Protein AF-A0A3M0KY56-F1 (afdb_monomer)

InterPro domains:
  IPR000477 Reverse transcriptase domain [PF00078] (31-155)
  IPR000477 Reverse transcriptase domain [PS50878] (1-155)
  IPR043128 Reverse transcriptase/Diguanylate cyclase domain [G3DSA:3.30.70.270] (33-153)
  IPR043502 DNA/RNA polymerase superfamily [SSF56672] (29-154)
  IPR051320 Viral Replication and Maturation Polyprotein [PTHR33064] (35-154)

Structure (mmCIF, N/CA/C/O backbone):
data_AF-A0A3M0KY56-F1
#
_entry.id   AF-A0A3M0KY56-F1
#
loop_
_atom_site.group_PDB
_atom_site.id
_atom_site.type_symbol
_atom_site.label_atom_id
_atom_site.label_alt_id
_atom_site.label_comp_id
_atom_site.label_asym_id
_atom_site.label_entity_id
_atom_site.label_seq_id
_atom_site.pdbx_PDB_ins_code
_atom_site.Cartn_x
_atom_site.Cartn_y
_atom_site.Cartn_z
_atom_site.occupancy
_atom_site.B_iso_or_equiv
_atom_site.auth_seq_id
_atom_site.auth_comp_id
_atom_site.auth_asym_id
_atom_site.auth_atom_id
_atom_site.pdbx_PDB_model_num
ATOM 1 N N . MET A 1 1 ? 2.781 -5.066 12.162 1.00 50.81 1 MET A N 1
ATOM 2 C CA . MET A 1 1 ? 2.874 -3.601 12.314 1.00 50.81 1 MET A CA 1
ATOM 3 C C . MET A 1 1 ? 1.585 -3.164 12.986 1.00 50.81 1 MET A C 1
ATOM 5 O O . MET A 1 1 ? 0.584 -3.026 12.303 1.00 50.81 1 MET A O 1
ATOM 9 N N . GLU A 1 2 ? 1.542 -3.093 14.316 1.00 38.34 2 GLU A N 1
ATOM 10 C CA . GLU A 1 2 ? 0.428 -2.395 14.965 1.00 38.34 2 GLU A CA 1
ATOM 11 C C . GLU A 1 2 ? 0.716 -0.905 14.900 1.00 38.34 2 GLU A C 1
ATOM 13 O O . GLU A 1 2 ? 1.845 -0.484 15.161 1.00 38.34 2 GLU A O 1
ATOM 18 N N . ILE A 1 3 ? -0.279 -0.106 14.517 1.00 43.19 3 ILE A N 1
ATOM 19 C CA . ILE A 1 3 ? -0.206 1.322 14.795 1.00 43.19 3 ILE A CA 1
ATOM 20 C C . ILE A 1 3 ? -0.428 1.460 16.303 1.00 43.19 3 ILE A C 1
ATOM 22 O O . ILE A 1 3 ? -1.555 1.653 16.743 1.00 43.19 3 ILE A O 1
ATOM 26 N N . ASP A 1 4 ? 0.637 1.312 17.094 1.00 36.78 4 ASP A N 1
ATOM 27 C CA . ASP A 1 4 ? 0.647 1.792 18.473 1.00 36.78 4 ASP A CA 1
ATOM 28 C C . ASP A 1 4 ? 0.536 3.317 18.413 1.00 36.78 4 ASP A C 1
ATOM 30 O O . ASP A 1 4 ? 1.352 4.014 17.799 1.00 36.78 4 ASP A O 1
ATOM 34 N N . CYS A 1 5 ? -0.537 3.838 18.992 1.00 41.75 5 CYS A N 1
ATOM 35 C CA . CYS A 1 5 ? -0.939 5.232 18.905 1.00 41.75 5 CYS A CA 1
ATOM 36 C C . CYS A 1 5 ? -0.097 6.147 19.813 1.00 41.75 5 CYS A C 1
ATOM 38 O O . CYS A 1 5 ? -0.581 7.175 20.287 1.00 41.75 5 CYS A O 1
ATOM 40 N N . GLY A 1 6 ? 1.198 5.850 19.980 1.00 37.12 6 GLY A N 1
ATOM 41 C CA . GLY A 1 6 ? 2.211 6.717 20.597 1.00 37.12 6 GLY A CA 1
ATOM 42 C C . GLY A 1 6 ? 2.356 8.101 19.940 1.00 37.12 6 GLY A C 1
ATOM 43 O O . GLY A 1 6 ? 3.159 8.923 20.378 1.00 37.12 6 GLY A O 1
ATOM 44 N N . LEU A 1 7 ? 1.557 8.402 18.915 1.00 39.62 7 LEU A N 1
ATOM 45 C CA . LEU A 1 7 ? 1.273 9.753 18.467 1.00 39.62 7 LEU A CA 1
ATOM 46 C C . LEU A 1 7 ? -0.139 10.170 18.955 1.00 39.62 7 LEU A C 1
ATOM 48 O O . LEU A 1 7 ? -1.122 9.522 18.597 1.00 39.62 7 LEU A O 1
ATOM 52 N N . PRO A 1 8 ? -0.291 11.277 19.711 1.00 36.38 8 PRO A N 1
ATOM 53 C CA . PRO A 1 8 ? -1.541 11.715 20.360 1.00 36.38 8 PRO A CA 1
ATOM 54 C C . PRO A 1 8 ? -2.660 12.189 19.395 1.00 36.38 8 PRO A C 1
ATOM 56 O O . PRO A 1 8 ? -3.482 13.035 19.754 1.00 36.38 8 PRO A O 1
ATOM 59 N N . CYS A 1 9 ? -2.699 11.694 18.156 1.00 41.00 9 CYS A N 1
ATOM 60 C CA . CYS A 1 9 ? -3.432 12.300 17.043 1.00 41.00 9 CYS A CA 1
ATOM 61 C C . CYS A 1 9 ? -4.913 11.918 16.976 1.00 41.00 9 CYS A C 1
ATOM 63 O O . CYS A 1 9 ? -5.693 12.729 16.501 1.00 41.00 9 CYS A O 1
ATOM 65 N N . LEU A 1 10 ? -5.330 10.736 17.447 1.00 41.44 10 LEU A N 1
ATOM 66 C CA . LEU A 1 10 ? -6.742 10.315 17.362 1.00 41.44 10 LEU A CA 1
ATOM 67 C C . LEU A 1 10 ? -7.598 10.730 18.571 1.00 41.44 10 LEU A C 1
ATOM 69 O O . LEU A 1 10 ? -8.781 10.420 18.618 1.00 41.44 10 LEU A O 1
ATOM 73 N N . LYS A 1 11 ? -7.045 11.440 19.563 1.00 41.09 11 LYS A N 1
ATOM 74 C CA . LYS A 1 11 ? -7.839 12.004 20.677 1.00 41.09 11 LYS A CA 1
ATOM 75 C C . LYS A 1 11 ? -8.332 13.431 20.414 1.00 41.09 11 LYS A C 1
ATOM 77 O O . LYS A 1 11 ? -8.897 14.047 21.315 1.00 41.09 11 LYS A O 1
ATOM 82 N N . ARG A 1 12 ? -8.070 14.005 19.238 1.00 43.06 12 ARG A N 1
ATOM 83 C CA . ARG A 1 12 ? -8.375 15.412 18.941 1.00 43.06 12 ARG A CA 1
ATOM 84 C C . ARG A 1 12 ? -9.007 15.557 17.565 1.00 43.06 12 ARG A C 1
ATOM 86 O O . ARG A 1 12 ? -8.830 14.700 16.709 1.00 43.06 12 ARG A O 1
ATOM 93 N N . SER A 1 13 ? -9.765 16.642 17.415 1.00 43.47 13 SER A N 1
ATOM 94 C CA . SER A 1 13 ? -10.498 17.029 16.210 1.00 43.47 13 SER A CA 1
ATOM 95 C C . SER A 1 13 ? -9.678 16.863 14.928 1.00 43.47 13 SER A C 1
ATOM 97 O O . SER A 1 13 ? -8.449 16.950 14.948 1.00 43.47 13 SER A O 1
ATOM 99 N N . ASP A 1 14 ? -10.387 16.693 13.811 1.00 50.22 14 ASP A N 1
ATOM 100 C CA . ASP A 1 14 ? -9.869 16.481 12.451 1.00 50.22 14 ASP A CA 1
ATOM 101 C C . ASP A 1 14 ? -8.614 17.308 12.080 1.00 50.22 14 ASP A C 1
ATOM 103 O O . ASP A 1 14 ? -7.741 16.814 11.371 1.00 50.22 14 ASP A O 1
ATOM 107 N N . SER A 1 15 ? -8.464 18.528 12.610 1.00 39.59 15 SER A N 1
ATOM 108 C CA . SER A 1 15 ? -7.316 19.419 12.373 1.00 39.59 15 SER A CA 1
ATOM 109 C C . SER A 1 15 ? -5.987 18.981 13.018 1.00 39.59 15 SER A C 1
ATOM 111 O O . SER A 1 15 ? -4.919 19.445 12.626 1.00 39.59 15 SER A O 1
ATOM 113 N N . THR A 1 16 ? -6.002 18.089 14.015 1.00 38.28 16 THR A N 1
ATOM 114 C CA . THR A 1 16 ? -4.773 17.573 14.658 1.00 38.28 16 THR A CA 1
ATOM 115 C C . THR A 1 16 ? -4.243 16.320 13.952 1.00 38.28 16 THR A C 1
ATOM 117 O O . THR A 1 16 ? -3.032 16.086 13.936 1.00 38.28 16 THR A O 1
ATOM 120 N N . ILE A 1 17 ? -5.127 15.554 13.304 1.00 43.81 17 ILE A N 1
ATOM 121 C CA . ILE A 1 17 ? -4.777 14.375 12.497 1.00 43.81 17 ILE A CA 1
ATOM 122 C C . ILE A 1 17 ? -3.955 14.791 11.267 1.00 43.81 17 ILE A C 1
ATOM 124 O O . ILE A 1 17 ? -2.964 14.136 10.926 1.00 43.81 17 ILE A O 1
ATOM 128 N N . GLU A 1 18 ? -4.279 15.948 10.684 1.00 36.81 18 GLU A N 1
ATOM 129 C CA . GLU A 1 18 ? -3.514 16.582 9.603 1.00 36.81 18 GLU A CA 1
ATOM 130 C C . GLU A 1 18 ? -2.041 16.806 9.978 1.00 36.81 18 GLU A C 1
ATOM 132 O O . GLU A 1 18 ? -1.158 16.552 9.166 1.00 36.81 18 GLU A O 1
ATOM 137 N N . ARG A 1 19 ? -1.738 17.176 11.231 1.00 33.62 19 ARG A N 1
ATOM 138 C CA . ARG A 1 19 ? -0.366 17.467 11.692 1.00 33.62 19 ARG A CA 1
ATOM 139 C C . ARG A 1 19 ? 0.518 16.224 11.860 1.00 33.62 19 ARG A C 1
ATOM 141 O O . ARG A 1 19 ? 1.738 16.332 11.748 1.00 33.62 19 ARG A O 1
ATOM 148 N N . CYS A 1 20 ? -0.073 15.058 12.133 1.00 34.78 20 CYS A N 1
ATOM 149 C CA . CYS A 1 20 ? 0.648 13.780 12.204 1.00 34.78 20 CYS A CA 1
ATOM 150 C C . CYS A 1 20 ? 0.872 13.181 10.809 1.00 34.78 20 CYS A C 1
ATOM 152 O O . CYS A 1 20 ? 1.970 12.706 10.520 1.00 34.78 20 CYS A O 1
ATOM 154 N N . CYS A 1 21 ? -0.133 13.261 9.928 1.00 39.16 21 CYS A N 1
ATOM 155 C CA . CYS A 1 21 ? -0.007 12.831 8.532 1.00 39.16 21 CYS A CA 1
ATOM 156 C C . CYS A 1 21 ? 0.950 13.741 7.740 1.00 39.16 21 CYS A C 1
ATOM 158 O O . CYS A 1 21 ? 1.666 13.268 6.861 1.00 39.1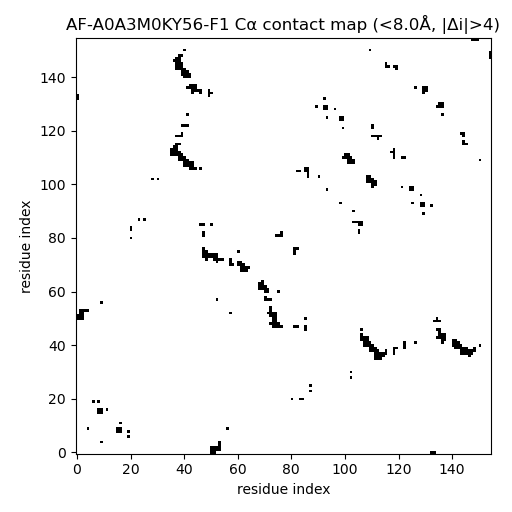6 21 CYS A O 1
ATOM 160 N N . ALA A 1 22 ? 1.042 15.025 8.107 1.00 35.22 22 ALA A N 1
ATOM 161 C CA . ALA A 1 22 ? 1.934 16.002 7.482 1.00 35.22 22 ALA A CA 1
ATOM 162 C C . ALA A 1 22 ? 3.435 15.707 7.658 1.00 35.22 22 ALA A C 1
ATOM 164 O O . ALA A 1 22 ? 4.255 16.349 7.007 1.00 35.22 22 ALA A O 1
ATOM 165 N N . ARG A 1 23 ? 3.826 14.750 8.512 1.00 36.94 23 ARG A N 1
ATOM 166 C CA . ARG A 1 23 ? 5.240 14.364 8.656 1.00 36.94 23 ARG A CA 1
ATOM 167 C C . ARG A 1 23 ? 5.723 13.377 7.581 1.00 36.94 23 ARG A C 1
ATOM 169 O O . ARG A 1 23 ? 6.920 13.147 7.500 1.00 36.94 23 ARG A O 1
ATOM 176 N N . HIS A 1 24 ? 4.816 12.856 6.748 1.00 38.50 24 HIS A N 1
ATOM 177 C CA . HIS A 1 24 ? 5.118 11.985 5.604 1.00 38.50 24 HIS A CA 1
ATOM 178 C C . HIS A 1 24 ? 4.531 12.543 4.299 1.00 38.50 24 HIS A C 1
ATOM 180 O O . HIS A 1 24 ? 4.041 11.786 3.462 1.00 38.50 24 HIS A O 1
ATOM 186 N N . VAL A 1 25 ? 4.542 13.871 4.115 1.00 38.62 25 VAL A N 1
ATOM 187 C CA . VAL A 1 25 ? 4.274 14.452 2.791 1.00 38.62 25 VAL A CA 1
ATOM 188 C C . VAL A 1 25 ? 5.436 14.040 1.892 1.00 38.62 25 VAL A C 1
ATOM 190 O O . VAL A 1 25 ? 6.482 14.686 1.873 1.00 38.62 25 VAL A O 1
ATOM 193 N N . GLY A 1 26 ? 5.260 12.905 1.218 1.00 38.69 26 GLY A N 1
ATOM 194 C CA . GLY A 1 26 ? 6.156 12.432 0.183 1.00 38.69 26 GLY A CA 1
ATOM 195 C C . GLY A 1 26 ? 6.333 13.524 -0.862 1.00 38.69 26 GLY A C 1
ATOM 196 O O . GLY A 1 26 ? 5.392 14.237 -1.225 1.00 38.69 26 GLY A O 1
ATOM 197 N N . THR A 1 27 ? 7.569 13.675 -1.315 1.00 34.53 27 THR A N 1
ATOM 198 C CA . THR A 1 27 ? 7.895 14.441 -2.509 1.00 34.53 27 THR A CA 1
ATOM 199 C C . THR A 1 27 ? 6.968 14.010 -3.650 1.00 34.53 27 THR A C 1
ATOM 201 O O . THR A 1 27 ? 6.733 12.812 -3.818 1.00 34.53 27 THR A O 1
ATOM 204 N N . PRO A 1 28 ? 6.421 14.944 -4.450 1.00 33.38 28 PRO A N 1
ATOM 205 C CA . PRO A 1 28 ? 5.685 14.569 -5.647 1.00 33.38 28 PRO A CA 1
ATOM 206 C C . PRO A 1 28 ? 6.633 13.767 -6.541 1.00 33.38 28 PRO A C 1
ATOM 208 O O . PRO A 1 28 ? 7.595 14.313 -7.084 1.00 33.38 28 PRO A O 1
ATOM 211 N N . VAL A 1 29 ? 6.397 12.458 -6.654 1.00 41.53 29 VAL A N 1
ATOM 212 C CA . VAL A 1 29 ? 7.174 11.618 -7.559 1.00 41.53 29 VAL A CA 1
ATOM 213 C C . VAL A 1 29 ? 6.754 12.003 -8.967 1.00 41.53 29 VAL A C 1
ATOM 215 O O . VAL A 1 29 ? 5.666 11.682 -9.442 1.00 41.53 29 VAL A O 1
ATOM 218 N N . ARG A 1 30 ? 7.620 12.768 -9.625 1.00 35.38 30 ARG A N 1
ATOM 219 C CA . ARG A 1 30 ? 7.507 13.058 -11.044 1.00 35.38 30 ARG A CA 1
ATOM 220 C C . ARG A 1 30 ? 7.760 11.741 -11.767 1.00 35.38 30 ARG A C 1
ATOM 222 O O . ARG A 1 30 ? 8.859 11.201 -11.680 1.00 35.38 30 ARG A O 1
ATOM 229 N N . ALA A 1 31 ? 6.745 11.216 -12.450 1.00 40.91 31 ALA A N 1
ATOM 230 C CA . ALA A 1 31 ? 6.918 10.123 -13.395 1.00 40.91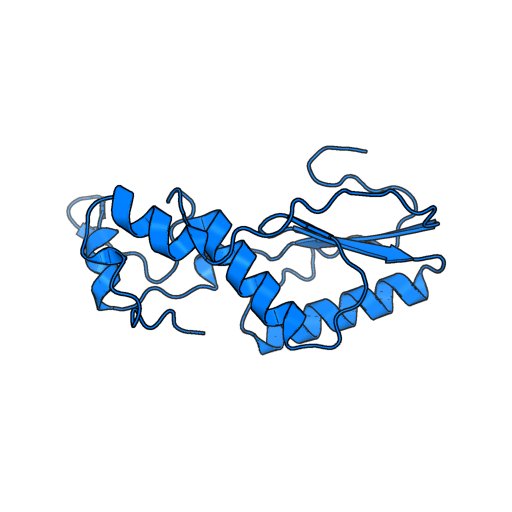 31 ALA A CA 1
ATOM 231 C C . ALA A 1 31 ? 7.737 10.651 -14.582 1.00 40.91 31 ALA A C 1
ATOM 233 O O . ALA A 1 31 ? 7.204 11.026 -15.622 1.00 40.91 31 ALA A O 1
ATOM 234 N N . GLU A 1 32 ? 9.048 10.774 -14.399 1.00 41.84 32 GLU A N 1
ATOM 235 C CA . GLU A 1 32 ? 9.963 10.906 -15.518 1.00 41.84 32 GLU A CA 1
ATOM 236 C C . GLU A 1 32 ? 9.971 9.546 -16.197 1.00 41.84 32 GLU A C 1
ATOM 238 O O . GLU A 1 32 ? 10.560 8.588 -15.696 1.00 41.84 32 GLU A O 1
ATOM 243 N N . SER A 1 33 ? 9.237 9.443 -17.305 1.00 48.03 33 SER A N 1
ATOM 244 C CA . SER A 1 33 ? 9.237 8.269 -18.167 1.00 48.03 33 SER A CA 1
ATOM 245 C C . SER A 1 33 ? 10.640 8.101 -18.753 1.00 48.03 33 SER A C 1
ATOM 247 O O . SER A 1 33 ? 10.936 8.525 -19.872 1.00 48.03 33 SER A O 1
ATOM 249 N N . LYS A 1 34 ? 11.547 7.507 -17.979 1.00 54.81 34 LYS A N 1
ATOM 250 C CA . LYS A 1 34 ? 12.769 6.923 -18.519 1.00 54.81 34 LYS A CA 1
ATOM 251 C C . LYS A 1 34 ? 12.334 5.870 -19.538 1.00 54.81 34 LYS A C 1
ATOM 253 O O . LYS A 1 34 ? 11.339 5.181 -19.319 1.00 54.81 34 LYS A O 1
ATOM 258 N N . ALA A 1 35 ? 13.050 5.790 -20.657 1.00 65.50 35 ALA A N 1
ATOM 259 C CA . ALA A 1 35 ? 12.773 4.916 -21.798 1.00 65.50 35 ALA A CA 1
ATOM 260 C C . ALA A 1 35 ? 12.905 3.419 -21.439 1.00 65.50 35 ALA A C 1
ATOM 262 O O . ALA A 1 35 ? 13.823 2.738 -21.890 1.00 65.50 35 ALA A O 1
ATOM 263 N N . ALA A 1 36 ? 12.024 2.919 -20.578 1.00 70.31 36 ALA A N 1
ATOM 264 C CA . ALA A 1 36 ? 11.961 1.526 -20.185 1.00 70.31 36 ALA A CA 1
ATOM 265 C C . ALA A 1 36 ? 11.198 0.722 -21.241 1.00 70.31 36 ALA A C 1
ATOM 267 O O . ALA A 1 36 ? 10.262 1.210 -21.870 1.00 70.31 36 ALA A O 1
ATOM 268 N N . LYS A 1 37 ? 11.624 -0.524 -21.450 1.00 84.06 37 LYS A N 1
ATOM 269 C CA . LYS A 1 37 ? 11.009 -1.435 -22.428 1.00 84.06 37 LYS A CA 1
ATOM 270 C C . LYS A 1 37 ? 9.989 -2.371 -21.799 1.00 84.06 37 LYS A C 1
ATOM 272 O O . LYS A 1 37 ? 9.179 -2.942 -22.521 1.00 84.06 37 LYS A O 1
ATOM 277 N N . TRP A 1 38 ? 10.084 -2.567 -20.488 1.00 88.44 38 TRP A N 1
ATOM 278 C CA . TRP A 1 38 ? 9.277 -3.509 -19.734 1.00 88.44 38 TRP A CA 1
ATOM 279 C C . TRP A 1 38 ? 8.809 -2.880 -18.433 1.00 88.44 38 TRP A C 1
ATOM 281 O O . TRP A 1 38 ? 9.556 -2.150 -17.778 1.00 88.44 38 TRP A O 1
ATOM 291 N N . TYR A 1 39 ? 7.590 -3.236 -18.048 1.00 88.06 39 TYR A N 1
ATOM 292 C CA . TYR A 1 39 ? 6.921 -2.772 -16.848 1.00 88.06 39 TYR A CA 1
ATOM 293 C C . TYR A 1 39 ? 6.221 -3.927 -16.136 1.00 88.06 39 TYR A C 1
ATOM 295 O O . TYR A 1 39 ? 5.774 -4.885 -16.774 1.00 88.06 39 TYR A O 1
ATOM 303 N N . ALA A 1 40 ? 6.088 -3.822 -14.818 1.00 89.62 40 ALA A N 1
ATOM 304 C CA . ALA A 1 40 ? 5.183 -4.655 -14.041 1.00 89.62 40 ALA A CA 1
ATOM 305 C C . ALA A 1 40 ? 4.467 -3.824 -12.974 1.00 89.62 40 ALA A C 1
ATOM 307 O O . ALA A 1 40 ? 5.020 -2.858 -12.450 1.00 89.62 40 ALA A O 1
ATOM 308 N N . THR A 1 41 ? 3.235 -4.219 -12.661 1.00 88.31 41 THR A N 1
ATOM 309 C CA . THR A 1 41 ? 2.433 -3.639 -11.574 1.00 88.31 41 THR A CA 1
ATOM 310 C C . THR A 1 41 ? 2.234 -4.644 -10.460 1.00 88.31 41 THR A C 1
ATOM 312 O O . THR A 1 41 ? 2.058 -5.839 -10.713 1.00 88.31 41 THR A O 1
ATOM 315 N N . ILE A 1 42 ? 2.221 -4.136 -9.235 1.00 88.88 42 ILE A N 1
ATOM 316 C CA . ILE A 1 42 ? 1.921 -4.869 -8.016 1.00 88.88 42 ILE A CA 1
ATOM 317 C C . ILE A 1 42 ? 0.792 -4.115 -7.316 1.00 88.88 42 ILE A C 1
ATOM 319 O O . ILE A 1 42 ? 0.971 -2.969 -6.916 1.00 88.88 42 ILE A O 1
ATOM 323 N N . ASP A 1 43 ? -0.354 -4.774 -7.166 1.00 86.50 43 ASP A N 1
ATOM 324 C CA . ASP A 1 43 ? -1.505 -4.281 -6.398 1.00 86.50 43 ASP A CA 1
ATOM 325 C C . ASP A 1 43 ? -1.451 -4.879 -4.987 1.00 86.50 43 ASP A C 1
ATOM 327 O O . ASP A 1 43 ? -1.501 -6.106 -4.791 1.00 86.50 43 ASP A O 1
ATOM 331 N N . ILE A 1 44 ? -1.330 -4.005 -3.990 1.00 84.50 44 ILE A N 1
ATOM 332 C CA . ILE A 1 44 ? -1.345 -4.366 -2.575 1.00 84.50 44 ILE A CA 1
ATOM 333 C C . ILE A 1 44 ? -2.798 -4.495 -2.144 1.00 84.50 44 ILE A C 1
ATOM 335 O O . ILE A 1 44 ? -3.450 -3.579 -1.640 1.00 84.50 44 ILE A O 1
ATOM 339 N N . ALA A 1 45 ? -3.319 -5.692 -2.352 1.00 77.69 45 ALA A N 1
ATOM 340 C CA . ALA A 1 45 ? -4.701 -5.980 -2.063 1.00 77.69 45 ALA A CA 1
ATOM 341 C C . ALA A 1 45 ? -5.067 -5.690 -0.608 1.00 77.69 45 ALA A C 1
ATOM 343 O O . ALA A 1 45 ? -4.498 -6.263 0.319 1.00 77.69 45 ALA A O 1
ATOM 344 N N . ASN A 1 46 ? -6.124 -4.897 -0.420 1.00 76.69 46 ASN A N 1
ATOM 345 C CA . ASN A 1 46 ? -6.650 -4.599 0.907 1.00 76.69 46 ASN A CA 1
ATOM 346 C C . ASN A 1 46 ? -5.582 -3.985 1.834 1.00 76.69 46 ASN A C 1
ATOM 348 O O . ASN A 1 46 ? -5.565 -4.295 3.029 1.00 76.69 46 ASN A O 1
ATOM 352 N N . ALA A 1 47 ?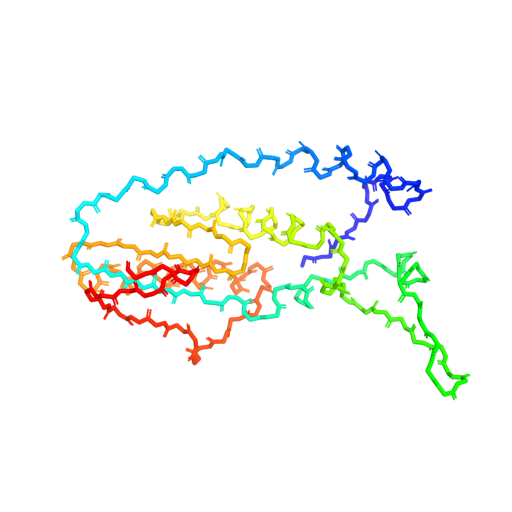 -4.709 -3.118 1.303 1.00 79.38 47 ALA A N 1
ATOM 353 C CA . ALA A 1 47 ? -3.684 -2.419 2.083 1.00 79.38 47 ALA A CA 1
ATOM 354 C C . ALA A 1 47 ? -4.261 -1.811 3.376 1.00 79.38 47 ALA A C 1
ATOM 356 O O . ALA A 1 47 ? -3.709 -2.014 4.453 1.00 79.38 47 ALA A O 1
ATOM 357 N N . PHE A 1 48 ? -5.448 -1.201 3.291 1.00 83.50 48 PHE A N 1
ATOM 358 C CA . PHE A 1 48 ? -6.182 -0.650 4.435 1.00 83.50 48 PHE A CA 1
ATOM 359 C C . PHE A 1 48 ? -6.473 -1.680 5.536 1.00 83.50 48 PHE A C 1
ATOM 361 O O . PHE A 1 48 ? -6.212 -1.433 6.709 1.00 83.50 48 PHE A O 1
ATOM 368 N N . PHE A 1 49 ? -6.964 -2.867 5.171 1.00 80.81 49 PHE A N 1
ATOM 369 C CA . PHE A 1 49 ? -7.279 -3.919 6.143 1.00 80.81 49 PHE A CA 1
ATOM 370 C C . PHE A 1 49 ? -6.037 -4.645 6.665 1.00 80.81 49 PHE A C 1
ATOM 372 O O . PHE A 1 49 ? -6.110 -5.280 7.713 1.00 80.81 49 PHE A O 1
ATOM 379 N N . SER A 1 50 ? -4.905 -4.532 5.966 1.00 81.88 50 SER A N 1
ATOM 380 C CA . SER A 1 50 ? -3.614 -5.047 6.440 1.00 81.88 50 SER A CA 1
ATOM 381 C C . SER A 1 50 ? -3.032 -4.198 7.578 1.00 81.88 50 SER A C 1
ATOM 383 O O . SER A 1 50 ? -2.118 -4.640 8.269 1.00 81.88 50 SER A O 1
ATOM 385 N N . VAL A 1 51 ? -3.564 -2.989 7.795 1.00 83.31 51 VAL A N 1
ATOM 386 C CA . VAL A 1 51 ? -3.150 -2.078 8.864 1.00 83.31 51 VAL A CA 1
ATOM 387 C C . VAL A 1 51 ? -4.123 -2.209 10.045 1.00 83.31 51 VAL A C 1
ATOM 389 O O . VAL A 1 51 ? -5.248 -1.704 9.962 1.00 83.31 51 VAL A O 1
ATOM 392 N N . PRO A 1 52 ? -3.737 -2.885 11.143 1.00 83.50 52 PRO A N 1
ATOM 393 C CA . PRO A 1 52 ? -4.600 -3.059 12.306 1.00 83.50 52 PRO A CA 1
ATOM 394 C C . PRO A 1 52 ? -4.794 -1.743 13.070 1.00 83.50 52 PRO A C 1
ATOM 396 O O . PRO A 1 52 ? -3.870 -0.940 13.221 1.00 83.50 52 PRO A O 1
ATOM 399 N N . LEU A 1 53 ? -6.007 -1.549 13.588 1.00 80.75 53 LEU A N 1
ATOM 400 C CA . LEU A 1 53 ? -6.343 -0.461 14.499 1.00 80.75 53 LEU A CA 1
ATOM 401 C C . LEU A 1 53 ? -6.046 -0.865 15.943 1.00 80.75 53 LEU A C 1
ATOM 403 O O . LEU A 1 53 ? -6.524 -1.907 16.422 1.00 80.75 53 LEU A O 1
ATOM 407 N N . ALA A 1 54 ? -5.352 0.026 16.648 1.00 80.25 54 ALA A N 1
ATOM 408 C CA . ALA A 1 54 ? -5.188 -0.045 18.092 1.00 80.25 54 ALA A CA 1
ATOM 409 C C . ALA A 1 54 ? -6.555 -0.154 18.783 1.00 80.25 54 ALA A C 1
ATOM 411 O O . ALA A 1 54 ? -7.531 0.476 18.352 1.00 80.25 54 ALA A O 1
ATOM 412 N N . ALA A 1 55 ? -6.644 -0.973 19.833 1.00 80.88 55 ALA A N 1
ATOM 413 C CA . ALA A 1 55 ? -7.905 -1.301 20.500 1.00 80.88 55 ALA A CA 1
ATOM 414 C C . ALA A 1 55 ? -8.652 -0.048 20.996 1.00 80.88 55 ALA A C 1
ATOM 416 O O . ALA A 1 55 ? -9.875 0.034 20.889 1.00 80.88 55 ALA A O 1
ATOM 417 N N . GLU A 1 56 ? -7.912 0.957 21.452 1.00 82.00 56 GLU A N 1
ATOM 418 C CA . GLU A 1 56 ? -8.389 2.254 21.922 1.00 82.00 56 GLU A CA 1
ATOM 419 C C . GLU A 1 56 ? -8.990 3.142 20.820 1.00 82.00 56 GLU A C 1
ATOM 421 O O . GLU A 1 56 ? -9.792 4.030 21.112 1.00 82.00 56 GLU A O 1
ATOM 426 N N . CYS A 1 57 ? -8.637 2.909 19.554 1.00 78.25 57 CYS A N 1
ATOM 427 C CA . CYS A 1 57 ? -9.150 3.668 18.413 1.00 78.25 57 CYS A CA 1
ATOM 428 C C . CYS A 1 57 ? -10.415 3.046 17.814 1.00 78.25 57 CYS A C 1
ATOM 430 O O . CYS A 1 57 ? -11.205 3.752 17.189 1.00 78.25 57 CYS A O 1
ATOM 432 N N . ARG A 1 58 ? -10.648 1.744 18.026 1.00 83.62 58 ARG A N 1
ATOM 433 C CA . ARG A 1 58 ? -11.793 1.008 17.456 1.00 83.62 58 ARG A CA 1
ATOM 434 C C . ARG A 1 58 ? -13.161 1.632 17.776 1.00 83.62 58 ARG A C 1
ATOM 436 O O . ARG A 1 58 ? -13.985 1.674 16.862 1.00 83.62 58 ARG A O 1
ATOM 443 N N . PRO A 1 59 ? -13.423 2.172 18.989 1.00 86.50 59 PRO A N 1
ATOM 444 C CA . PRO A 1 59 ? -14.700 2.823 19.289 1.00 86.50 59 PRO A CA 1
ATOM 445 C C . PRO A 1 59 ? -15.003 4.051 18.419 1.00 86.50 59 PRO A C 1
ATOM 447 O O . PRO A 1 59 ? -16.168 4.352 18.189 1.00 86.50 59 PRO A O 1
ATOM 450 N N . GLN A 1 60 ? -13.982 4.746 17.900 1.00 83.56 60 GLN A N 1
ATOM 451 C CA . GLN A 1 60 ? -14.176 5.929 17.045 1.00 83.56 60 GLN A CA 1
ATOM 452 C C . GLN A 1 60 ? -14.739 5.573 15.670 1.00 83.56 60 GLN A C 1
ATOM 454 O O . GLN A 1 60 ? -15.366 6.400 15.015 1.00 83.56 60 GLN A O 1
ATOM 459 N N . PHE A 1 61 ? -14.532 4.328 15.250 1.00 85.50 61 PHE A N 1
ATOM 460 C CA . PHE A 1 61 ? -15.038 3.784 13.999 1.00 85.50 61 PHE A CA 1
ATOM 461 C C . PHE A 1 61 ? -16.211 2.824 14.242 1.00 85.50 61 PHE A C 1
ATOM 463 O O . PHE A 1 61 ? -16.479 1.947 13.423 1.00 85.50 61 PHE A O 1
ATOM 470 N N . ALA A 1 62 ? -16.904 2.946 15.377 1.00 89.88 62 ALA A N 1
ATOM 471 C CA . ALA A 1 62 ? -18.076 2.131 15.650 1.00 89.88 62 ALA A CA 1
ATOM 472 C C . ALA A 1 62 ? -19.237 2.496 14.711 1.00 89.88 62 ALA A C 1
ATOM 474 O O . ALA A 1 62 ? -19.488 3.668 14.433 1.00 89.88 62 ALA A O 1
ATOM 475 N N . PHE A 1 63 ? -19.985 1.491 14.262 1.00 89.62 63 PHE A N 1
ATOM 476 C CA . PHE A 1 63 ? -21.233 1.682 13.527 1.00 89.62 63 PHE A CA 1
ATOM 477 C C . PHE A 1 63 ? -22.291 0.691 14.007 1.00 89.62 63 PHE A C 1
ATOM 479 O O . PHE A 1 63 ? -21.972 -0.399 14.482 1.00 89.62 63 PHE A O 1
ATOM 486 N N . THR A 1 64 ? -23.563 1.062 13.880 1.00 95.31 64 THR A N 1
ATOM 487 C CA . THR A 1 64 ? -24.683 0.204 14.279 1.00 95.31 64 THR A CA 1
ATOM 488 C C . THR A 1 64 ? -25.366 -0.356 13.045 1.00 95.31 64 THR A C 1
ATOM 490 O O . THR A 1 64 ? -25.788 0.392 12.164 1.00 95.31 64 THR A O 1
ATOM 493 N N . TRP A 1 65 ? -25.522 -1.675 12.997 1.00 94.75 65 TRP A N 1
ATOM 494 C CA . TRP A 1 65 ? -26.255 -2.368 11.947 1.00 94.75 65 TRP A CA 1
ATOM 495 C C . TRP A 1 65 ? -27.249 -3.347 12.567 1.00 94.75 65 TRP A C 1
ATOM 497 O O . TRP A 1 65 ? -26.875 -4.198 13.370 1.00 94.75 65 TRP A O 1
ATOM 507 N N . ARG A 1 66 ? -28.534 -3.215 12.209 1.00 96.56 66 ARG A N 1
ATOM 508 C CA . ARG A 1 66 ? -29.634 -4.049 12.741 1.00 96.56 66 ARG A CA 1
ATOM 509 C C . ARG A 1 66 ? -29.662 -4.141 14.279 1.00 96.56 66 ARG A C 1
ATOM 511 O O . ARG A 1 66 ? -29.911 -5.202 14.836 1.00 96.56 66 ARG A O 1
ATOM 518 N N . GLY A 1 67 ? -29.386 -3.029 14.960 1.00 95.06 67 GLY A N 1
ATOM 519 C CA . GLY A 1 67 ? -29.382 -2.960 16.427 1.00 95.06 67 GLY A CA 1
ATOM 520 C C . GLY A 1 67 ? -28.139 -3.549 17.104 1.00 95.06 67 GLY A C 1
ATOM 521 O O . GLY A 1 67 ? -28.057 -3.515 18.326 1.00 95.06 67 GLY A O 1
ATOM 522 N N . VAL A 1 68 ? -27.160 -4.042 16.338 1.00 96.19 68 VAL A N 1
ATOM 523 C CA . VAL A 1 68 ? -25.876 -4.536 16.852 1.00 96.19 68 VAL A CA 1
ATOM 524 C C . VAL A 1 68 ? -24.777 -3.529 16.520 1.00 96.19 68 VAL A C 1
ATOM 526 O O . VAL A 1 68 ? -24.707 -3.030 15.395 1.00 96.19 68 VAL A O 1
ATOM 529 N N . GLN A 1 69 ? -23.931 -3.210 17.500 1.00 95.44 69 GLN A N 1
ATOM 530 C CA . GLN A 1 69 ? -22.775 -2.338 17.304 1.00 95.44 69 GLN A CA 1
ATOM 531 C C . GLN A 1 69 ? -21.567 -3.154 16.837 1.00 95.44 69 GLN A C 1
ATOM 533 O O . GLN A 1 69 ? -21.219 -4.172 17.431 1.00 95.44 69 GLN A O 1
ATOM 538 N N . PHE A 1 70 ? -20.915 -2.670 15.787 1.00 93.06 70 PHE A N 1
ATOM 539 C CA . PHE A 1 70 ? -19.700 -3.230 15.213 1.00 93.06 70 PHE A CA 1
ATOM 540 C C . PHE A 1 70 ? -18.581 -2.196 15.278 1.00 93.06 70 PHE A C 1
ATOM 542 O O . PHE A 1 70 ? -18.831 -0.993 15.228 1.00 93.06 70 PHE A O 1
ATOM 549 N N . THR A 1 71 ? -17.342 -2.666 15.355 1.00 90.12 71 THR A N 1
ATOM 550 C CA . THR A 1 71 ? -16.141 -1.835 15.249 1.00 90.12 71 THR A CA 1
ATOM 551 C C . THR A 1 71 ? -15.206 -2.415 14.197 1.00 90.12 71 THR A C 1
ATOM 553 O O . THR A 1 71 ? -15.243 -3.610 13.893 1.00 90.12 71 THR A O 1
ATOM 556 N N . TRP A 1 72 ? -14.369 -1.561 13.615 1.00 86.88 72 TRP A N 1
ATOM 557 C CA . TRP A 1 72 ? -13.351 -1.997 12.666 1.00 86.88 72 TRP A CA 1
ATOM 558 C C . TRP A 1 72 ? -12.090 -2.460 13.399 1.00 86.88 72 TRP A C 1
ATOM 560 O O . TRP A 1 72 ? -11.625 -1.804 14.329 1.00 86.88 72 TRP A O 1
ATOM 570 N N . ASN A 1 73 ? -11.514 -3.578 12.950 1.00 87.06 73 ASN A N 1
ATOM 571 C CA . ASN A 1 73 ? -10.232 -4.089 13.454 1.00 87.06 73 ASN A CA 1
ATOM 572 C C . ASN A 1 73 ? -9.023 -3.549 12.677 1.00 87.06 73 ASN A C 1
ATOM 574 O O . ASN A 1 73 ? -7.898 -3.647 13.156 1.00 87.06 73 ASN A O 1
ATOM 578 N N . GLY A 1 74 ? -9.251 -2.989 11.490 1.00 85.56 74 GLY A N 1
ATOM 579 C CA . GLY A 1 74 ? -8.231 -2.400 10.627 1.00 85.56 74 GLY A CA 1
ATOM 580 C C . GLY A 1 74 ? -8.712 -1.084 10.031 1.00 85.56 74 GLY A C 1
ATOM 581 O O . GLY A 1 74 ? -9.842 -0.659 10.283 1.00 85.56 74 GLY A O 1
ATOM 582 N N . LEU A 1 75 ? -7.849 -0.428 9.265 1.00 85.19 75 LEU A N 1
ATOM 583 C CA . LEU A 1 75 ? -8.106 0.908 8.740 1.00 85.19 75 LEU A CA 1
ATOM 584 C C . LEU A 1 75 ? -9.365 0.925 7.841 1.00 85.19 75 LEU A C 1
ATOM 586 O O . LEU A 1 75 ? -9.443 0.149 6.882 1.00 85.19 75 LEU A O 1
ATOM 590 N N . PRO A 1 76 ? -10.357 1.798 8.095 1.00 86.38 76 PRO A N 1
ATOM 591 C CA . PRO A 1 76 ? -11.540 1.887 7.246 1.00 86.38 76 PRO A CA 1
ATOM 592 C C . PRO A 1 76 ? -11.190 2.530 5.903 1.00 86.38 76 PRO A C 1
ATOM 594 O O . PRO A 1 76 ? -10.573 3.593 5.864 1.00 86.38 76 PRO A O 1
ATOM 597 N N . GLN A 1 77 ? -11.642 1.940 4.796 1.00 83.75 77 GLN A N 1
ATOM 598 C CA . GLN A 1 77 ? -11.357 2.449 3.443 1.00 83.75 77 GLN A CA 1
ATOM 599 C C . GLN A 1 77 ? -11.865 3.883 3.218 1.00 83.75 77 GLN A C 1
ATOM 601 O O . GLN A 1 77 ? -11.223 4.677 2.543 1.00 83.75 77 GLN A O 1
ATOM 606 N N . TRP A 1 78 ? -13.003 4.226 3.820 1.00 84.88 78 TRP A N 1
ATOM 607 C CA . TRP A 1 78 ? -13.691 5.508 3.626 1.00 84.88 78 TRP A CA 1
ATOM 608 C C . TRP A 1 78 ? -13.107 6.656 4.449 1.00 84.88 78 TRP A C 1
ATOM 610 O O . TRP A 1 78 ? -13.550 7.797 4.329 1.00 84.88 78 TRP A O 1
ATOM 620 N N . TRP A 1 79 ? -12.161 6.369 5.341 1.00 86.88 79 TRP A N 1
ATOM 621 C CA . TRP A 1 79 ? -11.591 7.399 6.191 1.00 86.88 79 TRP A CA 1
ATOM 622 C C . TRP A 1 79 ? -10.546 8.205 5.415 1.00 86.88 79 TRP A C 1
ATOM 624 O O . TRP A 1 79 ? -9.621 7.649 4.828 1.00 86.88 79 TRP A O 1
ATOM 634 N N . LYS A 1 80 ? -10.680 9.537 5.422 1.00 84.31 80 LYS A N 1
ATOM 635 C CA . LYS A 1 80 ? -9.904 10.454 4.564 1.00 84.31 80 LYS A CA 1
ATOM 636 C C . LYS A 1 80 ? -8.381 10.329 4.701 1.00 84.31 80 LYS A C 1
ATOM 638 O O . LYS A 1 80 ? -7.657 10.620 3.757 1.00 84.31 80 LYS A O 1
ATOM 643 N N . HIS A 1 81 ? -7.893 9.890 5.861 1.00 82.69 81 HIS A N 1
ATOM 644 C CA . HIS A 1 81 ? -6.462 9.725 6.131 1.00 82.69 81 HIS A CA 1
ATOM 645 C C . HIS A 1 81 ? -5.934 8.328 5.805 1.00 82.69 81 HIS A C 1
ATOM 647 O O . HIS A 1 81 ? -4.720 8.120 5.795 1.00 82.69 81 HIS A O 1
ATOM 653 N N . SER A 1 82 ? -6.822 7.378 5.509 1.00 84.38 82 SER A N 1
ATOM 654 C CA . SER A 1 82 ? -6.446 6.002 5.217 1.00 84.38 82 SER A CA 1
ATOM 655 C C . SER A 1 82 ? -5.441 5.875 4.068 1.00 84.38 82 SER A C 1
ATOM 657 O O . SER A 1 82 ? -4.443 5.171 4.256 1.00 84.38 82 SER A O 1
ATOM 659 N N . PRO A 1 83 ? -5.620 6.563 2.917 1.00 85.75 83 PRO A N 1
ATOM 660 C CA . PRO A 1 83 ? -4.661 6.508 1.812 1.00 85.75 83 PRO A CA 1
ATOM 661 C C . PRO A 1 83 ? -3.267 6.988 2.207 1.00 85.75 83 PRO A C 1
ATOM 663 O O . PRO A 1 83 ? -2.282 6.317 1.919 1.00 85.75 83 PRO A O 1
ATOM 666 N N . THR A 1 84 ? -3.181 8.114 2.919 1.00 84.69 84 THR A N 1
ATOM 667 C CA . THR A 1 84 ? -1.904 8.695 3.357 1.00 84.69 84 THR A CA 1
ATOM 668 C C . THR A 1 84 ? -1.177 7.787 4.343 1.00 84.69 84 THR A C 1
ATOM 670 O O . THR A 1 84 ? 0.028 7.588 4.217 1.00 84.69 84 THR A O 1
ATOM 673 N N . ILE A 1 85 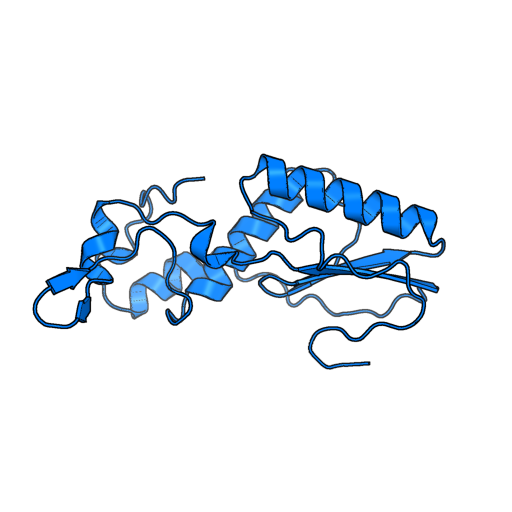? -1.904 7.201 5.300 1.00 84.56 85 ILE A N 1
ATOM 674 C CA . ILE A 1 85 ? -1.329 6.268 6.276 1.00 84.56 85 ILE A CA 1
ATOM 675 C C . ILE A 1 85 ? -0.803 5.017 5.571 1.00 84.56 85 ILE A C 1
ATOM 677 O O . ILE A 1 85 ? 0.335 4.620 5.810 1.00 84.56 85 ILE A O 1
ATOM 681 N N . CYS A 1 86 ? -1.590 4.415 4.675 1.00 85.62 86 CYS A N 1
ATOM 682 C CA . CYS A 1 86 ? -1.149 3.227 3.942 1.00 85.62 86 CYS A CA 1
ATOM 683 C C . CYS A 1 86 ? 0.063 3.530 3.062 1.00 85.62 86 CYS A C 1
ATOM 685 O O . CYS A 1 86 ? 1.045 2.796 3.124 1.00 85.62 86 CYS A O 1
ATOM 687 N N . HIS A 1 87 ? 0.025 4.636 2.311 1.00 85.25 87 HIS A N 1
ATOM 688 C CA . HIS A 1 87 ? 1.138 5.062 1.469 1.00 85.25 87 HIS A CA 1
ATOM 689 C C . HIS A 1 87 ? 2.433 5.203 2.277 1.00 85.25 87 HIS A C 1
ATOM 691 O O . HIS A 1 87 ? 3.439 4.600 1.911 1.00 85.25 87 HIS A O 1
ATOM 697 N N . GLY A 1 88 ? 2.385 5.911 3.413 1.00 86.00 88 GLY A N 1
ATOM 698 C CA . GLY A 1 88 ? 3.548 6.116 4.277 1.00 86.00 88 GLY A CA 1
ATOM 699 C C . GLY A 1 88 ? 4.082 4.826 4.909 1.00 86.00 88 GLY A C 1
ATOM 700 O O . GLY A 1 88 ? 5.292 4.647 4.996 1.00 86.00 88 GLY A O 1
ATOM 701 N N . LEU A 1 89 ? 3.211 3.893 5.311 1.00 86.62 89 LEU A N 1
ATOM 702 C CA . LEU A 1 89 ? 3.647 2.600 5.859 1.00 86.62 89 LEU A CA 1
ATOM 703 C C . LEU A 1 89 ? 4.291 1.702 4.798 1.00 86.62 89 LEU A C 1
ATOM 705 O O . LEU A 1 89 ? 5.284 1.034 5.084 1.00 86.62 89 LEU A O 1
ATOM 709 N N . ILE A 1 90 ? 3.741 1.690 3.583 1.00 87.12 90 ILE A N 1
ATOM 710 C CA . ILE A 1 90 ? 4.317 0.970 2.444 1.00 87.12 90 ILE A CA 1
ATOM 711 C C . ILE A 1 90 ? 5.676 1.586 2.092 1.00 87.12 90 ILE A C 1
ATOM 713 O O . ILE A 1 90 ? 6.661 0.857 2.016 1.00 87.12 90 ILE A O 1
ATOM 717 N N . GLN A 1 91 ? 5.764 2.915 1.988 1.00 87.38 91 GLN A N 1
ATOM 718 C CA . GLN A 1 91 ? 7.018 3.618 1.718 1.00 87.38 91 GLN A CA 1
ATOM 719 C C . GLN A 1 91 ? 8.076 3.295 2.784 1.00 87.38 91 GLN A C 1
ATOM 721 O O . GLN A 1 91 ? 9.184 2.882 2.452 1.00 87.38 91 GLN A O 1
ATOM 726 N N . ALA A 1 92 ? 7.718 3.372 4.069 1.00 86.12 92 ALA A N 1
ATOM 727 C CA . ALA A 1 92 ? 8.624 3.047 5.169 1.00 86.12 92 ALA A CA 1
ATOM 728 C C . ALA A 1 92 ? 9.068 1.571 5.175 1.00 86.12 92 ALA A C 1
ATOM 730 O O . ALA A 1 92 ? 10.158 1.253 5.654 1.00 86.12 92 ALA A O 1
ATOM 731 N N . ALA A 1 93 ? 8.237 0.647 4.682 1.00 86.94 93 ALA A N 1
ATOM 732 C CA . ALA A 1 93 ? 8.630 -0.748 4.502 1.00 86.94 93 ALA A CA 1
ATOM 733 C C . ALA A 1 93 ? 9.638 -0.903 3.355 1.00 86.94 93 ALA A C 1
ATOM 735 O O . ALA A 1 93 ? 10.621 -1.629 3.506 1.00 86.94 93 ALA A O 1
ATOM 736 N N . LEU A 1 94 ? 9.418 -0.197 2.245 1.00 87.44 94 LEU A N 1
ATOM 737 C CA . LEU A 1 94 ? 10.290 -0.213 1.072 1.00 87.44 94 LEU A CA 1
ATOM 738 C C . LEU A 1 94 ? 11.655 0.428 1.365 1.00 87.44 94 LEU A C 1
ATOM 740 O O . LEU A 1 94 ? 12.671 -0.169 1.029 1.00 87.44 94 LEU A O 1
ATOM 744 N N . GLU A 1 95 ? 11.703 1.559 2.073 1.00 84.88 95 GLU A N 1
ATOM 745 C CA . GLU A 1 95 ? 12.947 2.258 2.453 1.00 84.88 95 GLU A CA 1
ATOM 746 C C . GLU A 1 95 ? 13.851 1.449 3.397 1.00 84.88 95 GLU A C 1
ATOM 748 O O . GLU A 1 95 ? 15.068 1.625 3.401 1.00 84.88 95 GLU A O 1
ATOM 753 N N . LYS A 1 96 ? 13.281 0.540 4.198 1.00 77.88 96 LYS A N 1
ATOM 754 C CA . LYS A 1 96 ? 14.057 -0.377 5.055 1.00 77.88 96 LYS A CA 1
ATOM 755 C C . LYS A 1 96 ? 14.748 -1.490 4.269 1.00 77.88 96 LYS A C 1
ATOM 757 O O . LYS A 1 96 ? 15.6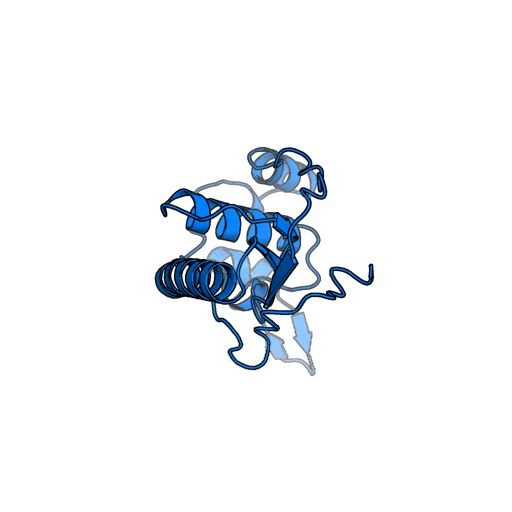14 -2.170 4.818 1.00 77.88 96 LYS A O 1
ATOM 762 N N . GLY A 1 97 ? 14.334 -1.722 3.026 1.00 69.88 97 GLY A N 1
ATOM 763 C CA . GLY A 1 97 ? 14.975 -2.658 2.116 1.00 69.88 97 GLY A CA 1
ATOM 764 C C . GLY A 1 97 ? 15.859 -1.937 1.104 1.00 69.88 97 GLY A C 1
ATOM 765 O O . GLY A 1 97 ? 15.706 -0.751 0.838 1.00 69.88 97 GLY A O 1
ATOM 766 N N . GLU A 1 98 ? 16.757 -2.677 0.461 1.00 75.94 98 GLU A N 1
ATOM 767 C CA . GLU A 1 98 ? 17.411 -2.218 -0.769 1.00 75.94 98 GLU A CA 1
ATOM 768 C C . GLU A 1 98 ? 16.405 -2.257 -1.932 1.00 75.94 98 GLU A C 1
ATOM 770 O O . GLU A 1 98 ? 16.452 -3.146 -2.793 1.00 75.94 98 GLU A O 1
ATOM 775 N N . VAL A 1 99 ? 15.418 -1.363 -1.901 1.00 79.50 99 VAL A N 1
ATOM 776 C CA . VAL A 1 99 ? 14.308 -1.378 -2.851 1.00 79.50 99 VAL A CA 1
ATOM 777 C C . VAL A 1 99 ? 14.782 -0.957 -4.248 1.00 79.50 99 VAL A C 1
ATOM 779 O O . VAL A 1 99 ? 15.510 0.028 -4.384 1.00 79.50 99 VAL A O 1
ATOM 782 N N . PRO A 1 100 ? 14.392 -1.686 -5.308 1.00 82.44 100 PRO A N 1
ATOM 783 C CA . PRO A 1 100 ? 14.641 -1.253 -6.676 1.00 82.44 100 PRO A CA 1
ATOM 784 C C . PRO A 1 100 ? 13.943 0.071 -7.012 1.00 82.44 100 PRO A C 1
ATOM 786 O O . PRO A 1 100 ? 13.006 0.484 -6.329 1.00 82.44 100 PRO A O 1
ATOM 789 N N . GLU A 1 101 ? 14.352 0.707 -8.112 1.00 86.62 101 GLU A N 1
ATOM 790 C CA . GLU A 1 101 ? 13.634 1.864 -8.664 1.00 86.62 101 GLU A CA 1
ATOM 791 C C . GLU A 1 101 ? 12.167 1.487 -8.955 1.00 86.62 101 GLU A C 1
ATOM 793 O O . GLU A 1 101 ? 11.896 0.498 -9.644 1.00 86.62 101 GLU A O 1
ATOM 798 N N . HIS A 1 102 ? 11.233 2.249 -8.383 1.00 89.12 102 HIS A N 1
ATOM 799 C CA . HIS A 1 102 ? 9.794 2.019 -8.472 1.00 89.12 102 HIS A CA 1
ATOM 800 C C . HIS A 1 102 ? 9.033 3.342 -8.315 1.00 89.12 102 HIS A C 1
ATOM 802 O O . HIS A 1 102 ? 9.573 4.337 -7.831 1.00 89.12 102 HIS A O 1
ATOM 808 N N . LEU A 1 103 ? 7.761 3.339 -8.703 1.00 87.56 103 LEU A N 1
ATOM 809 C CA . LEU A 1 103 ? 6.810 4.412 -8.431 1.00 87.56 103 LEU A CA 1
ATOM 810 C C . LEU A 1 103 ? 5.660 3.811 -7.629 1.00 87.56 103 LEU A C 1
ATOM 812 O O . LEU A 1 103 ? 5.095 2.785 -8.006 1.00 87.56 103 LEU A O 1
ATOM 816 N N . GLN A 1 104 ? 5.330 4.456 -6.517 1.00 86.06 104 GLN A N 1
ATOM 817 C CA . GLN A 1 104 ? 4.250 4.049 -5.631 1.00 86.06 104 GLN A CA 1
ATOM 818 C C . GLN A 1 104 ? 3.114 5.071 -5.699 1.00 86.06 104 GLN A C 1
ATOM 820 O O . GLN A 1 104 ? 3.339 6.272 -5.552 1.00 86.06 104 GLN A O 1
ATOM 825 N N . TYR A 1 105 ? 1.885 4.586 -5.837 1.00 83.81 105 TYR A N 1
ATOM 826 C CA . TYR A 1 105 ? 0.672 5.371 -5.671 1.00 83.81 105 TYR A CA 1
ATOM 827 C C . TYR A 1 105 ? -0.310 4.616 -4.779 1.00 83.81 105 TYR A C 1
ATOM 829 O O . TYR A 1 105 ? -0.896 3.630 -5.200 1.00 83.81 105 TYR A O 1
ATOM 837 N N . ILE A 1 106 ? -0.496 5.092 -3.544 1.00 82.62 106 ILE A N 1
ATOM 838 C CA . ILE A 1 106 ? -1.343 4.444 -2.526 1.00 82.62 106 ILE A CA 1
ATOM 839 C C . ILE A 1 106 ? -0.995 2.946 -2.392 1.00 82.62 106 ILE A C 1
ATOM 841 O O . ILE A 1 106 ? 0.035 2.637 -1.789 1.00 82.62 106 ILE A O 1
ATOM 845 N N . ASP A 1 107 ? -1.824 2.053 -2.934 1.00 83.38 107 ASP A N 1
ATOM 846 C CA . ASP A 1 107 ? -1.721 0.594 -2.913 1.00 83.38 107 ASP A CA 1
ATOM 847 C C . ASP A 1 107 ? -1.204 -0.018 -4.228 1.00 83.38 107 ASP A C 1
ATOM 849 O O . ASP A 1 107 ? -0.929 -1.217 -4.269 1.00 83.38 107 ASP A O 1
ATOM 853 N N . ASP A 1 108 ? -0.995 0.791 -5.265 1.00 86.19 108 ASP A N 1
ATOM 854 C CA . ASP A 1 108 ? -0.407 0.384 -6.537 1.00 86.19 108 ASP A CA 1
ATOM 855 C C . ASP A 1 108 ? 1.092 0.712 -6.590 1.00 86.19 108 ASP A C 1
ATOM 857 O O . ASP A 1 108 ? 1.529 1.833 -6.311 1.00 86.19 108 ASP A O 1
ATOM 861 N N . ILE A 1 109 ? 1.903 -0.258 -7.008 1.00 89.12 109 ILE A N 1
ATOM 862 C CA . ILE A 1 109 ? 3.332 -0.075 -7.279 1.00 89.12 109 ILE A CA 1
ATOM 863 C C . ILE A 1 109 ? 3.614 -0.459 -8.725 1.00 89.12 109 ILE A C 1
ATOM 865 O O . ILE A 1 109 ? 3.182 -1.512 -9.190 1.00 89.12 109 ILE A O 1
ATOM 869 N N . ILE A 1 110 ? 4.386 0.366 -9.424 1.00 89.44 110 ILE A N 1
ATOM 870 C CA . ILE A 1 110 ? 4.928 0.060 -10.746 1.00 89.44 110 ILE A CA 1
ATOM 871 C C . ILE A 1 110 ? 6.453 -0.011 -10.687 1.00 89.44 110 ILE A C 1
ATOM 873 O O . ILE A 1 110 ? 7.117 0.833 -10.083 1.00 89.44 110 ILE A O 1
ATOM 877 N N . VAL A 1 111 ? 6.998 -1.029 -11.345 1.00 90.56 111 VAL A N 1
ATOM 878 C CA . VAL A 1 111 ? 8.431 -1.215 -11.587 1.00 90.56 111 VAL A CA 1
ATOM 879 C C . VAL A 1 111 ? 8.697 -1.271 -13.083 1.00 90.56 111 VAL A C 1
ATOM 881 O O . VAL A 1 111 ? 7.840 -1.697 -13.860 1.00 90.56 111 VAL A O 1
ATOM 884 N N . TRP A 1 112 ? 9.892 -0.854 -13.492 1.00 90.50 112 TRP A N 1
ATOM 885 C CA . TRP A 1 112 ? 10.288 -0.809 -14.897 1.00 90.50 112 TRP A CA 1
ATOM 886 C C . TRP A 1 112 ? 11.752 -1.197 -15.107 1.00 90.50 112 TRP A C 1
ATOM 888 O O . TRP A 1 112 ? 12.561 -1.225 -14.171 1.00 90.50 112 TRP A O 1
ATOM 898 N N . GLY A 1 113 ? 12.092 -1.525 -16.352 1.00 89.31 113 GLY A N 1
ATOM 899 C CA . GLY A 1 113 ? 13.428 -1.968 -16.738 1.00 89.31 113 GLY A CA 1
ATOM 900 C C . GLY A 1 113 ? 13.593 -2.153 -18.244 1.00 89.31 113 GLY A C 1
ATOM 901 O O . GLY A 1 113 ? 12.661 -1.975 -19.036 1.00 89.31 113 GLY A O 1
ATOM 902 N N . ASN A 1 114 ? 14.809 -2.510 -18.649 1.00 89.75 114 ASN A N 1
ATOM 903 C CA . ASN A 1 114 ? 15.144 -2.731 -20.059 1.00 89.75 114 ASN A CA 1
ATOM 904 C C . ASN A 1 114 ? 14.956 -4.189 -20.484 1.00 89.75 114 ASN A C 1
ATOM 906 O O . ASN A 1 114 ? 14.784 -4.463 -21.674 1.00 89.75 114 ASN A O 1
ATOM 910 N N . MET A 1 115 ? 14.960 -5.112 -19.520 1.00 91.50 115 MET A N 1
ATOM 911 C CA . MET A 1 115 ? 14.758 -6.543 -19.729 1.00 91.50 115 MET A CA 1
ATOM 912 C C . MET A 1 115 ? 13.556 -7.034 -18.918 1.00 91.50 115 MET A C 1
ATOM 914 O O . MET A 1 115 ? 13.381 -6.643 -17.768 1.00 91.50 115 MET A O 1
ATOM 918 N N . ALA A 1 116 ? 12.755 -7.936 -19.489 1.00 87.69 116 ALA A N 1
ATOM 919 C CA . ALA A 1 116 ? 11.618 -8.539 -18.789 1.00 87.69 116 ALA A CA 1
ATOM 920 C C . ALA A 1 116 ? 12.046 -9.222 -17.480 1.00 87.69 116 ALA A C 1
ATOM 922 O O . ALA A 1 116 ? 11.389 -9.069 -16.454 1.00 87.69 116 ALA A O 1
ATOM 923 N N . MET A 1 117 ? 13.181 -9.928 -17.516 1.00 88.81 117 MET A N 1
ATOM 924 C CA . MET A 1 117 ? 13.704 -10.654 -16.362 1.00 88.81 117 MET A CA 1
ATOM 925 C C . MET A 1 117 ? 14.085 -9.707 -15.216 1.00 88.81 117 MET A C 1
ATOM 927 O O . MET A 1 117 ? 13.631 -9.886 -14.093 1.00 88.81 117 MET A O 1
ATOM 931 N N . GLU A 1 118 ? 14.789 -8.616 -15.518 1.00 90.31 118 GLU A N 1
ATOM 932 C CA . GLU A 1 118 ? 15.106 -7.562 -14.543 1.00 90.31 118 GLU A CA 1
ATOM 933 C C . GLU A 1 118 ? 13.841 -7.048 -13.830 1.00 90.31 118 GLU A C 1
ATOM 935 O O . GLU A 1 118 ? 13.806 -6.927 -12.609 1.00 90.31 118 GLU A O 1
ATOM 940 N N . VAL A 1 119 ? 12.773 -6.770 -14.584 1.00 89.75 119 VAL A N 1
ATOM 941 C CA . VAL A 1 119 ? 11.503 -6.282 -14.025 1.00 89.75 119 VAL A CA 1
ATOM 942 C C . VAL A 1 119 ? 10.840 -7.322 -13.121 1.00 89.75 119 VAL A C 1
ATOM 944 O O . VAL A 1 119 ? 10.295 -6.959 -12.077 1.00 89.75 119 VAL A O 1
ATOM 947 N N . PHE A 1 120 ? 10.910 -8.601 -13.492 1.00 89.56 120 PHE A N 1
ATOM 948 C CA . PHE A 1 120 ? 10.397 -9.699 -12.676 1.00 89.56 120 PHE A CA 1
ATOM 949 C C . PHE A 1 120 ? 11.142 -9.800 -11.336 1.00 89.56 120 PHE A C 1
ATOM 951 O O . PHE A 1 120 ? 10.508 -9.764 -10.283 1.00 89.56 120 PHE A O 1
ATOM 958 N N . GLU A 1 121 ? 12.477 -9.801 -11.365 1.00 90.75 121 GLU A N 1
ATOM 959 C CA . GLU A 1 121 ? 13.345 -9.799 -10.175 1.00 90.75 121 GLU A CA 1
ATOM 960 C C . GLU A 1 121 ? 13.058 -8.609 -9.246 1.00 90.75 121 GLU A C 1
ATOM 962 O O . GLU A 1 121 ? 12.939 -8.764 -8.025 1.00 90.75 121 GLU A O 1
ATOM 967 N N . LYS A 1 122 ? 12.901 -7.404 -9.818 1.00 91.44 122 LYS A N 1
ATOM 968 C CA . LYS A 1 122 ? 12.525 -6.207 -9.051 1.00 91.44 122 LYS A CA 1
ATOM 969 C C . LYS A 1 122 ? 11.174 -6.390 -8.367 1.00 91.44 122 LYS A C 1
ATOM 971 O O . LYS A 1 122 ? 11.032 -6.054 -7.189 1.00 91.44 122 LYS A O 1
ATOM 976 N N . GLY A 1 123 ? 10.197 -6.930 -9.095 1.00 90.56 123 GLY A N 1
ATOM 977 C CA . GLY A 1 123 ? 8.864 -7.189 -8.572 1.00 90.56 123 GLY A CA 1
ATOM 978 C C . GLY A 1 123 ? 8.873 -8.195 -7.421 1.00 90.56 123 GLY A C 1
ATOM 979 O O . GLY A 1 123 ? 8.291 -7.927 -6.369 1.00 90.56 123 GLY A O 1
ATOM 980 N N . GLU A 1 124 ? 9.598 -9.306 -7.567 1.00 90.19 124 GLU A N 1
ATOM 981 C CA . GLU A 1 124 ? 9.756 -10.302 -6.504 1.00 90.19 124 GLU A CA 1
ATOM 982 C C . GLU A 1 124 ? 10.405 -9.705 -5.253 1.00 90.19 124 GLU A C 1
ATOM 984 O O . GLU A 1 124 ? 9.904 -9.914 -4.146 1.00 90.19 124 GLU A O 1
ATOM 989 N N . LYS A 1 125 ? 11.468 -8.900 -5.403 1.00 91.38 125 LYS A N 1
ATOM 990 C CA . LYS A 1 125 ? 12.132 -8.245 -4.264 1.00 91.38 125 LYS A CA 1
ATOM 991 C C . LYS A 1 125 ? 11.169 -7.336 -3.494 1.00 91.38 125 LYS A C 1
ATOM 993 O O . LYS A 1 125 ? 11.132 -7.397 -2.264 1.00 91.38 125 LYS A O 1
ATOM 998 N N . ILE A 1 126 ? 10.358 -6.543 -4.200 1.00 91.19 126 ILE A N 1
ATOM 999 C CA . ILE A 1 126 ? 9.331 -5.684 -3.587 1.00 91.19 126 ILE A CA 1
ATOM 1000 C C . ILE A 1 126 ? 8.287 -6.522 -2.845 1.00 91.19 126 ILE A C 1
ATOM 1002 O O . ILE A 1 126 ? 8.007 -6.251 -1.678 1.00 91.19 126 ILE A O 1
ATOM 1006 N N . ILE A 1 127 ? 7.757 -7.576 -3.471 1.00 90.12 127 ILE A N 1
ATOM 1007 C CA . ILE A 1 127 ? 6.774 -8.469 -2.841 1.00 90.12 127 ILE A CA 1
ATOM 1008 C C . ILE A 1 127 ? 7.341 -9.070 -1.550 1.00 90.12 127 ILE A C 1
ATOM 1010 O O . ILE A 1 127 ? 6.661 -9.074 -0.526 1.00 90.12 127 ILE A O 1
ATOM 1014 N N . GLN A 1 128 ? 8.598 -9.519 -1.558 1.00 90.31 128 GLN A N 1
ATOM 1015 C CA . GLN A 1 128 ? 9.245 -10.073 -0.366 1.00 90.31 128 GLN A CA 1
ATOM 1016 C C . GLN A 1 128 ? 9.386 -9.045 0.764 1.00 90.31 128 GLN A C 1
ATOM 1018 O O . GLN A 1 128 ? 9.166 -9.386 1.927 1.00 90.31 128 GLN A O 1
ATOM 1023 N N . ILE A 1 129 ? 9.729 -7.791 0.449 1.00 90.44 129 ILE A N 1
ATOM 1024 C CA . ILE A 1 129 ? 9.796 -6.707 1.443 1.00 90.44 129 ILE A CA 1
ATOM 1025 C C . ILE A 1 129 ? 8.411 -6.464 2.060 1.00 90.44 129 ILE A C 1
ATOM 1027 O O . ILE A 1 129 ? 8.277 -6.419 3.284 1.00 90.44 129 ILE A O 1
ATOM 1031 N N . LEU A 1 130 ? 7.374 -6.370 1.227 1.00 89.25 130 LEU A N 1
ATOM 1032 C CA . LEU A 1 130 ? 6.004 -6.099 1.666 1.00 89.25 130 LEU A CA 1
ATOM 1033 C C . LEU A 1 130 ? 5.425 -7.237 2.515 1.00 89.25 130 LEU A C 1
ATOM 1035 O O . LEU A 1 130 ? 4.837 -6.977 3.566 1.00 89.25 130 LEU A O 1
ATOM 1039 N N . LEU A 1 131 ? 5.653 -8.492 2.119 1.00 88.81 131 LEU A N 1
ATOM 10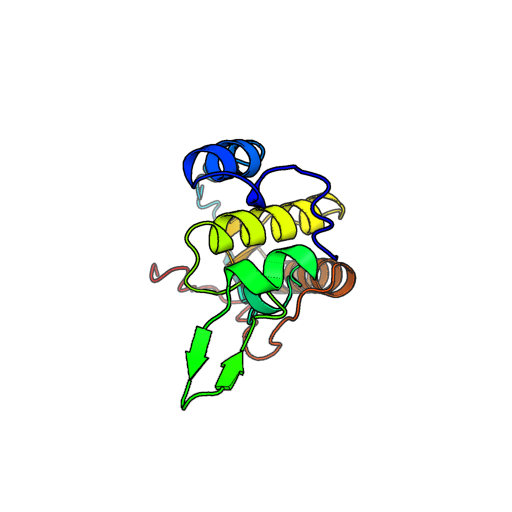40 C CA . LEU A 1 131 ? 5.240 -9.666 2.891 1.00 88.81 131 LEU A CA 1
ATOM 1041 C C . LEU A 1 131 ? 5.925 -9.707 4.263 1.00 88.81 131 LEU A C 1
ATOM 1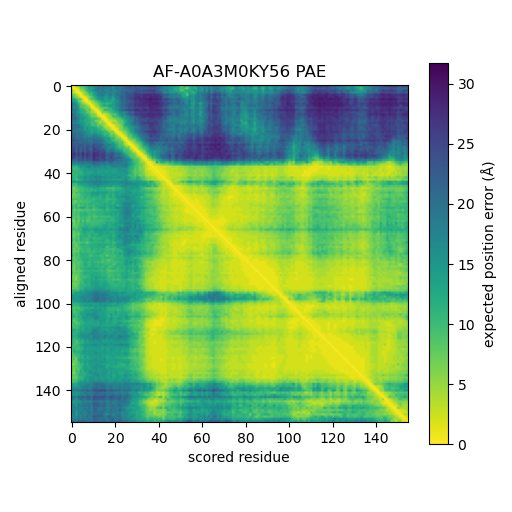043 O O . LEU A 1 131 ? 5.260 -9.929 5.273 1.00 88.81 131 LEU A O 1
ATOM 1047 N N . LYS A 1 132 ? 7.235 -9.422 4.330 1.00 88.44 132 LYS A N 1
ATOM 1048 C CA . LYS A 1 132 ? 7.971 -9.322 5.606 1.00 88.44 132 LYS A CA 1
ATOM 1049 C C . LYS A 1 132 ? 7.451 -8.191 6.495 1.00 88.44 132 LYS A C 1
ATOM 1051 O O . LYS A 1 132 ? 7.473 -8.316 7.716 1.00 88.44 132 LYS A O 1
ATOM 1056 N N . ALA A 1 133 ? 6.971 -7.104 5.895 1.00 85.12 133 ALA A N 1
ATOM 1057 C CA . ALA A 1 133 ? 6.344 -5.995 6.607 1.00 85.12 133 ALA A CA 1
ATOM 1058 C C . ALA A 1 133 ? 4.897 -6.295 7.061 1.00 85.12 133 ALA A C 1
ATOM 1060 O O . ALA A 1 133 ? 4.340 -5.542 7.862 1.00 85.12 133 ALA A O 1
ATOM 1061 N N . GLY A 1 134 ? 4.311 -7.411 6.613 1.00 86.19 134 GLY A N 1
ATOM 1062 C CA . GLY A 1 134 ? 2.969 -7.860 6.986 1.00 86.19 134 GLY A CA 1
ATOM 1063 C C . GLY A 1 134 ? 1.854 -7.390 6.049 1.00 86.19 134 GLY A C 1
ATOM 1064 O O . GLY A 1 134 ? 0.685 -7.507 6.410 1.00 86.19 134 GLY A O 1
ATOM 1065 N N . PHE A 1 135 ? 2.183 -6.866 4.865 1.00 87.12 135 PHE A N 1
ATOM 1066 C CA . PHE A 1 135 ? 1.184 -6.540 3.847 1.00 87.12 135 PHE A CA 1
ATOM 1067 C C . PHE A 1 135 ? 0.743 -7.793 3.091 1.00 87.12 135 PHE A C 1
ATOM 1069 O O . PHE A 1 135 ? 1.562 -8.630 2.712 1.00 87.12 135 PHE A O 1
ATOM 1076 N N . ALA A 1 136 ? -0.559 -7.900 2.828 1.00 83.44 136 ALA A N 1
ATOM 1077 C CA . ALA A 1 136 ? -1.097 -8.943 1.969 1.00 83.44 136 ALA A CA 1
ATOM 1078 C C . ALA A 1 136 ? -0.957 -8.549 0.490 1.00 83.44 136 ALA A C 1
ATOM 1080 O O . ALA A 1 136 ? -1.341 -7.454 0.088 1.00 83.44 136 ALA A O 1
ATOM 1081 N N . ILE A 1 137 ? -0.455 -9.470 -0.333 1.00 81.56 137 ILE A N 1
ATOM 1082 C CA . ILE A 1 137 ? -0.337 -9.290 -1.784 1.00 81.56 137 ILE A CA 1
ATOM 1083 C C . ILE A 1 137 ? -1.258 -10.290 -2.479 1.00 81.56 137 ILE A C 1
ATOM 1085 O O . ILE A 1 137 ? -1.211 -11.490 -2.195 1.00 81.56 137 ILE A O 1
ATOM 1089 N N . LYS A 1 138 ? -2.087 -9.828 -3.422 1.00 70.00 138 LYS A N 1
ATOM 1090 C CA . LYS A 1 138 ? -2.826 -10.741 -4.306 1.00 70.00 138 LYS A CA 1
ATOM 1091 C C . LYS A 1 138 ? -1.904 -11.179 -5.437 1.00 70.00 138 LYS A C 1
ATOM 1093 O O . LYS A 1 138 ? -1.678 -10.421 -6.372 1.00 70.00 138 LYS A O 1
ATOM 1098 N N . GLN A 1 139 ? -1.432 -12.424 -5.388 1.00 66.69 139 GLN A N 1
ATOM 1099 C CA . GLN A 1 139 ? -0.606 -13.007 -6.457 1.00 66.69 139 GLN A CA 1
ATOM 1100 C C . GLN A 1 139 ? -1.278 -12.915 -7.839 1.00 66.69 139 GLN A C 1
ATOM 1102 O O . GLN A 1 139 ? -0.611 -12.647 -8.830 1.00 66.69 139 GLN A O 1
ATOM 1107 N N . SER A 1 140 ? -2.610 -13.031 -7.903 1.00 63.62 140 SER A N 1
ATOM 1108 C CA . SER A 1 140 ? -3.391 -12.891 -9.143 1.00 63.62 140 SER A CA 1
ATOM 1109 C C . SER A 1 140 ? -3.419 -11.476 -9.734 1.00 63.62 140 SER A C 1
ATOM 1111 O O . SER A 1 140 ? -3.966 -11.285 -10.819 1.00 63.62 140 SER A O 1
ATOM 1113 N N . LYS A 1 141 ? -2.867 -10.480 -9.033 1.00 67.38 141 LYS A N 1
ATOM 1114 C CA . LYS A 1 141 ? -2.845 -9.082 -9.466 1.00 67.38 141 LYS A CA 1
ATOM 1115 C C . LYS A 1 141 ? -1.446 -8.537 -9.753 1.00 67.38 141 LYS A C 1
ATOM 1117 O O . LYS A 1 141 ? -1.317 -7.356 -10.059 1.00 67.38 141 LYS A O 1
ATOM 1122 N N . VAL A 1 142 ? -0.414 -9.375 -9.704 1.00 73.44 142 VAL A N 1
ATOM 1123 C CA . VAL A 1 142 ? 0.878 -9.005 -10.283 1.00 73.44 142 VAL A CA 1
ATOM 1124 C C . VAL A 1 142 ? 0.730 -9.102 -11.800 1.00 73.44 142 VAL A C 1
ATOM 1126 O O . VAL A 1 142 ? 0.484 -10.186 -12.326 1.00 73.44 142 VAL A O 1
ATOM 1129 N N . LYS A 1 143 ? 0.804 -7.970 -12.508 1.00 77.81 143 LYS A N 1
ATOM 1130 C CA . LYS A 1 143 ? 0.713 -7.941 -13.980 1.00 77.81 143 LYS A CA 1
ATOM 1131 C C . LYS A 1 143 ? 2.059 -7.566 -14.577 1.00 77.81 143 LYS A C 1
ATOM 1133 O O . LYS A 1 143 ? 2.641 -6.566 -14.168 1.00 77.81 143 LYS A O 1
ATOM 1138 N N . GLY A 1 144 ? 2.489 -8.314 -15.587 1.00 77.94 144 GLY A N 1
ATOM 1139 C CA . GLY A 1 144 ? 3.758 -8.122 -16.288 1.00 77.94 144 GLY A CA 1
ATOM 1140 C C . GLY A 1 144 ? 4.744 -9.275 -16.047 1.00 77.94 144 GLY A C 1
ATOM 1141 O O . GLY A 1 144 ? 4.397 -10.224 -15.342 1.00 77.94 144 GLY A O 1
ATOM 1142 N N . PRO A 1 145 ? 5.955 -9.221 -16.631 1.00 79.12 145 PRO A N 1
ATOM 1143 C CA . PRO A 1 145 ? 6.501 -8.117 -17.427 1.00 79.12 145 PRO A CA 1
ATOM 1144 C C . PRO A 1 145 ? 5.727 -7.882 -18.733 1.00 79.12 145 PRO A C 1
ATOM 1146 O O . PRO A 1 145 ? 5.400 -8.827 -19.444 1.00 79.12 145 PRO A O 1
ATOM 1149 N N . THR A 1 146 ? 5.430 -6.624 -19.055 1.00 80.56 146 THR A N 1
ATOM 1150 C CA . THR A 1 146 ? 4.729 -6.210 -20.286 1.00 80.56 146 THR A CA 1
ATOM 1151 C C . THR A 1 146 ? 5.368 -4.953 -20.877 1.00 80.56 146 THR A C 1
ATOM 1153 O O . THR A 1 146 ? 5.970 -4.171 -20.144 1.00 80.56 146 THR A O 1
ATOM 1156 N N . GLN A 1 147 ? 5.260 -4.759 -22.192 1.00 79.69 147 GLN A N 1
ATOM 1157 C CA . GLN A 1 147 ? 5.752 -3.552 -22.875 1.00 79.69 147 GLN A CA 1
ATOM 1158 C C . GLN A 1 147 ? 4.710 -2.422 -22.894 1.00 79.69 147 GLN A C 1
ATOM 1160 O O . GLN A 1 147 ? 5.070 -1.260 -23.046 1.00 79.69 147 GLN A O 1
ATOM 1165 N N . GLU A 1 148 ? 3.435 -2.764 -22.694 1.00 75.31 148 GLU A N 1
ATOM 1166 C CA . GLU A 1 148 ? 2.319 -1.827 -22.556 1.00 75.31 148 GLU A CA 1
ATOM 1167 C C . GLU A 1 148 ? 1.702 -1.975 -21.169 1.00 75.31 148 GLU A C 1
ATOM 1169 O O . GLU A 1 148 ? 1.476 -3.095 -20.699 1.00 75.31 148 GLU A O 1
ATOM 1174 N N . ILE A 1 149 ? 1.408 -0.859 -20.508 1.00 73.88 149 ILE A N 1
ATOM 1175 C CA . ILE A 1 149 ? 0.883 -0.860 -19.148 1.00 73.88 149 ILE A CA 1
ATOM 1176 C C . ILE A 1 149 ? -0.229 0.168 -19.005 1.00 73.88 149 ILE A C 1
ATOM 1178 O O . ILE A 1 149 ? -0.086 1.311 -19.410 1.00 73.88 149 ILE A O 1
ATOM 1182 N N . GLN A 1 150 ? -1.336 -0.242 -18.388 1.00 69.81 150 GLN A N 1
ATOM 1183 C CA . GLN A 1 150 ? -2.328 0.699 -17.895 1.00 69.81 150 GLN A CA 1
ATOM 1184 C C . GLN A 1 150 ? -2.099 0.895 -16.395 1.00 69.81 150 GLN A C 1
ATOM 1186 O O . GLN A 1 150 ? -2.344 -0.026 -15.614 1.00 69.81 150 GLN A O 1
ATOM 1191 N N . PHE A 1 151 ? -1.630 2.074 -15.995 1.00 70.75 151 PHE A N 1
ATOM 1192 C CA . PHE A 1 151 ? -1.371 2.433 -14.599 1.00 70.75 151 PHE A CA 1
ATOM 1193 C C . PHE A 1 151 ? -2.232 3.639 -14.218 1.00 70.75 151 PHE A C 1
ATOM 1195 O O . PHE A 1 151 ? -2.223 4.655 -14.909 1.00 70.75 151 PHE A O 1
ATOM 1202 N N . LEU A 1 152 ? -3.032 3.516 -13.152 1.00 71.88 152 LEU A N 1
ATOM 1203 C CA . LEU A 1 152 ? -3.971 4.560 -12.696 1.00 71.88 152 LEU A CA 1
ATOM 1204 C C . LEU A 1 152 ? -4.939 5.064 -13.783 1.00 71.88 152 LEU A C 1
ATOM 1206 O O . LEU A 1 152 ? -5.339 6.225 -13.802 1.00 71.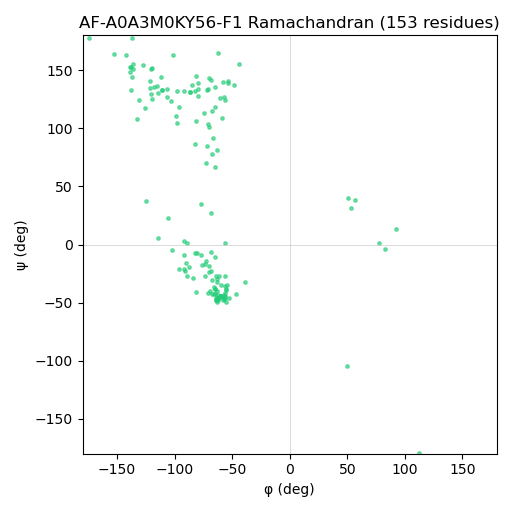88 152 LEU A O 1
ATOM 1210 N N . GLY A 1 153 ? -5.312 4.187 -14.718 1.00 64.81 153 GLY A N 1
ATOM 1211 C CA . GLY A 1 153 ? -6.198 4.530 -15.832 1.00 64.81 153 GLY A CA 1
ATOM 1212 C C . GLY A 1 153 ? -5.505 5.199 -17.023 1.00 64.81 153 GLY A C 1
ATOM 1213 O O . GLY A 1 153 ? -6.157 5.385 -18.048 1.00 64.81 153 GLY A O 1
ATOM 1214 N N . VAL A 1 154 ? -4.204 5.481 -16.934 1.00 62.69 154 VAL A N 1
ATOM 1215 C CA . VAL A 1 154 ? -3.382 6.002 -18.034 1.00 62.69 154 VAL A CA 1
ATOM 1216 C C . VAL A 1 154 ? -2.744 4.829 -18.777 1.00 62.69 154 VAL A C 1
ATOM 1218 O O . VAL A 1 154 ? -2.237 3.915 -18.129 1.00 62.69 154 VAL A O 1
ATOM 1221 N N . LYS A 1 155 ? -2.829 4.832 -20.111 1.00 54.41 155 LYS A N 1
ATOM 1222 C CA . LYS A 1 155 ? -2.146 3.883 -21.005 1.00 54.41 155 LYS A CA 1
ATOM 1223 C C . LYS A 1 155 ? -0.834 4.467 -21.509 1.00 54.41 155 LYS A C 1
ATOM 1225 O O . LYS A 1 155 ? -0.801 5.708 -21.674 1.00 54.41 155 LYS A O 1
#

Organism: NCBI:txid333673

Radius of gyration: 17.57 Å; Cα contacts (8 Å, |Δi|>4): 224; chains: 1; bounding box: 47×32×45 Å

Foldseek 3Di:
DAPPCPPPQLVDDPVSVCVVLVVCPDDPPDPPPDPFQWKKKFFLPPLQLLHFYDPVNFVVQWDDDPNDIDTRGTGDPPDPCSQSVSQSLLVVLQVVDPQDDWDDGRRMIMDTHHDQVVNVVNVVRSVVSCVVSRTDTDPVRIDDRDRDDQDPNRD

Sequence (155 aa):
MEIDCGLPCLKRSDSTIERCCARHVGTPVRAESKAAKWYATIDIANAFFSVPLAAECRPQFAFTWRGVQFTWNGLPQWWKHSPTICHGLIQAALEKGEVPEHLQYIDDIIVWGNMAMEVFEKGEKIIQILLKAGFAIKQSKVKGPTQEIQFLGVK

Secondary structure (DSSP, 8-state):
------SGGGGS-HHHHHHHHGGG------------SEEEEEE-TTHHHHSBPPTTTGGGG-EEETTEEE--SB--TTSTTHHHHHHHHHHHHHHTS-PPSEEEETTEEEEEESSHHHHHHHHHHHHHHHHHHT----GGG-EEEESS--BTTB-

Mean predicted aligned error: 10.22 Å

Nearest PDB structures (foldseek):
  4xpc-assembly1_A  TM=9.014E-01  e=3.106E-09  Moloney murine leukemia virus isolate Shinnick
  8dw8-assembly1_A  TM=8.919E-01  e=3.988E-09  Moloney murine leukemia virus
  4xpe-assembly1_A  TM=8.523E-01  e=2.419E-09  Moloney murine leukemia virus isolate Shinnick
  7o0g-assembly1_A  TM=9.238E-01  e=1.481E-08  White-tufted-ear marmoset simian foamy virus
  5j2q-assembly1_A  TM=7.729E-01  e=1.319E-07  HIV-1 M:B_HXB2R

Solvent-accessible surface area (backbone atoms only — not comparable to full-atom values): 9079 Å² total; per-residue (Å²): 104,73,52,71,68,89,57,84,34,88,84,48,63,77,79,46,40,52,64,64,57,59,75,60,71,69,75,85,80,73,84,72,82,67,93,54,54,18,30,29,38,42,43,36,48,60,49,44,61,48,36,41,47,40,79,87,54,21,70,81,56,49,47,75,56,97,91,42,79,46,63,46,64,26,42,54,82,85,43,88,60,40,54,6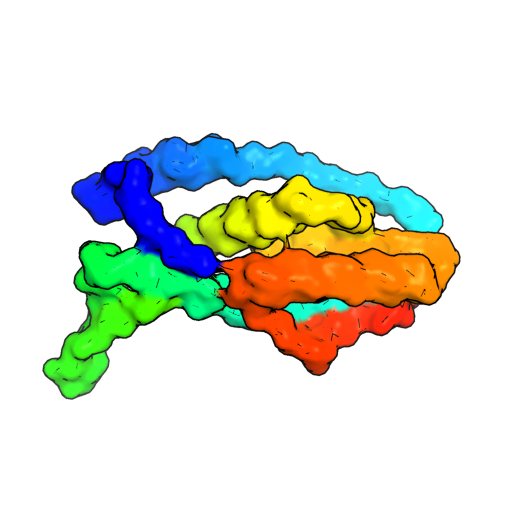0,52,44,28,47,54,51,50,56,43,41,71,76,44,95,60,66,78,65,49,79,53,63,49,40,35,39,35,56,24,79,41,50,66,59,23,45,55,46,48,51,54,50,52,53,44,39,46,76,56,52,46,51,67,42,76,92,50,54,43,62,61,30,76,72,62,75,57,97,86,43,111

pLDDT: mean 74.3, std 19.4, range [33.38, 96.56]